Protein AF-A0A3C0NP48-F1 (afdb_monomer_lite)

Foldseek 3Di:
DVVVVVVCVVPDDPQDDDDDDDPPDPCPVVVVCCVPPPDDLDDDDDPVCLLPLVNLLVCLVCVVVVVPPPGPDDDDPVVVVSVVVSPVSSVVSVVVCVVCVVVVVVVVVVVVVVVVVVVVCCVPPVVVVVVVVVVVVVVVVVVVVVCVVCVPPPD

Sequence (155 aa):
SYDAYRVITEQDKVDCYEVVIPETVKGFGAQLISDKFPLSDGESVVNTGRFDFWRLMRIAKDLPSRAAHAGSVRYPYWENAARITENECAALSALEAALLLPAAITLLVELVRLLARGKTALEEDLIPKAKEGVEEAVRVQARKRWEKKHPEDRN

pLDDT: mean 85.77, std 11.21, range [46.44, 97.75]

Secondary structure (DSSP, 8-state):
-HHHHHHHHHH------------SSTTHHHHHHHHHS--SS------TTTT-HHHHHHHHHTHHHHHS---S----HHHHHHHHHHHHHHHHHHHHHHHHHHHHHHHHHHHHHHHHHHHHHIIIIIHHHHHHHHHHHHHHHHHHHHHHH--GGG-

Radius of gyration: 35.8 Å; chains: 1; bounding box: 85×40×97 Å

Structure (mmCIF, N/CA/C/O backbone):
data_AF-A0A3C0NP48-F1
#
_entry.id   AF-A0A3C0NP48-F1
#
loop_
_atom_site.group_PDB
_atom_site.id
_atom_site.type_symbol
_atom_site.label_atom_id
_atom_site.label_alt_id
_atom_site.label_comp_id
_atom_site.label_asym_id
_atom_site.label_entity_id
_atom_site.label_seq_id
_atom_site.pdbx_PDB_ins_code
_atom_site.Cartn_x
_atom_site.Cartn_y
_atom_site.Cartn_z
_atom_site.occupancy
_atom_site.B_iso_or_equiv
_atom_site.auth_seq_id
_atom_site.auth_comp_id
_atom_site.auth_asym_id
_atom_site.auth_atom_id
_atom_site.pdbx_PDB_model_num
ATOM 1 N N . SER A 1 1 ? 15.093 6.535 -40.676 1.00 47.25 1 SER A N 1
ATOM 2 C CA . SER A 1 1 ? 15.165 5.969 -42.039 1.00 47.25 1 SER A CA 1
ATOM 3 C C . SER A 1 1 ? 15.352 4.464 -41.933 1.00 47.25 1 SER A C 1
ATOM 5 O O . SER A 1 1 ? 15.766 3.994 -40.879 1.00 47.25 1 SER A O 1
ATOM 7 N N . TYR A 1 2 ? 15.054 3.716 -42.997 1.00 64.88 2 TYR A N 1
ATOM 8 C CA . TYR A 1 2 ? 15.315 2.271 -43.069 1.00 64.88 2 TYR A CA 1
ATOM 9 C C . TYR A 1 2 ? 16.799 1.936 -42.806 1.00 64.88 2 TYR A C 1
ATOM 11 O O . TYR A 1 2 ? 17.101 0.973 -42.110 1.00 64.88 2 TYR A O 1
ATOM 19 N N . ASP A 1 3 ? 17.714 2.813 -43.232 1.00 75.25 3 ASP A N 1
ATOM 20 C CA . ASP A 1 3 ? 19.153 2.664 -42.978 1.00 75.25 3 ASP A CA 1
ATOM 21 C C . ASP A 1 3 ? 19.533 2.803 -41.497 1.00 75.25 3 ASP A C 1
ATOM 23 O O . ASP A 1 3 ? 20.350 2.034 -41.004 1.00 75.25 3 ASP A O 1
ATOM 27 N N . ALA A 1 4 ? 18.898 3.713 -40.749 1.00 65.75 4 ALA A N 1
ATOM 28 C CA . ALA A 1 4 ? 19.113 3.812 -39.302 1.00 65.75 4 ALA A CA 1
ATOM 29 C C . ALA A 1 4 ? 18.600 2.564 -38.560 1.00 65.75 4 ALA A C 1
ATOM 31 O O . ALA A 1 4 ? 19.204 2.138 -37.583 1.00 65.75 4 ALA A O 1
ATOM 32 N N . TYR A 1 5 ? 17.512 1.956 -39.046 1.00 64.31 5 TYR A N 1
ATOM 33 C CA . TYR A 1 5 ? 16.966 0.726 -38.470 1.00 64.31 5 TYR A CA 1
ATOM 34 C C . TYR A 1 5 ? 17.901 -0.470 -38.698 1.00 64.31 5 TYR A C 1
ATOM 36 O O . TYR A 1 5 ? 18.099 -1.259 -37.780 1.00 64.31 5 TYR A O 1
ATOM 44 N N . ARG A 1 6 ? 18.525 -0.571 -39.883 1.00 66.38 6 ARG A N 1
ATOM 45 C CA . ARG A 1 6 ? 19.516 -1.614 -40.211 1.00 66.38 6 ARG A CA 1
ATOM 46 C C . ARG A 1 6 ? 20.800 -1.520 -39.392 1.00 66.38 6 ARG A C 1
ATOM 48 O O . ARG A 1 6 ? 21.305 -2.547 -38.964 1.00 66.38 6 ARG A O 1
ATOM 55 N N . VAL A 1 7 ? 21.295 -0.310 -39.130 1.00 63.66 7 VAL A N 1
ATOM 56 C CA . VAL A 1 7 ? 22.480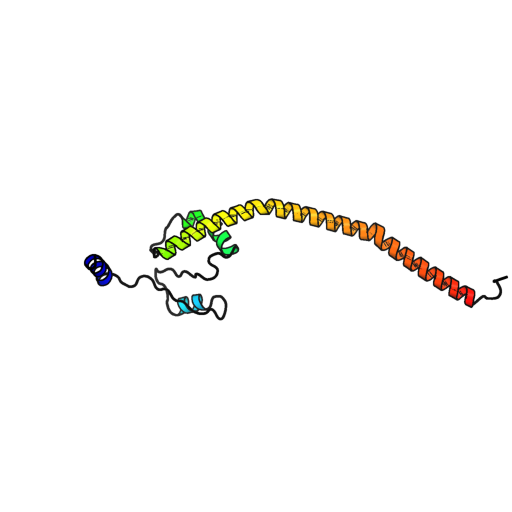 -0.103 -38.273 1.00 63.66 7 VAL A CA 1
ATOM 57 C C . VAL A 1 7 ? 22.219 -0.576 -36.837 1.00 63.66 7 VAL A C 1
ATOM 59 O O . VAL A 1 7 ? 23.101 -1.168 -36.225 1.00 63.66 7 VAL A O 1
ATOM 62 N N . ILE A 1 8 ? 20.996 -0.380 -36.333 1.00 63.69 8 ILE A N 1
ATOM 63 C CA . ILE A 1 8 ? 20.548 -0.891 -35.027 1.00 63.69 8 ILE A CA 1
ATOM 64 C C . ILE A 1 8 ? 20.433 -2.430 -35.064 1.00 63.69 8 ILE A C 1
ATOM 66 O O . ILE A 1 8 ? 20.980 -3.120 -34.212 1.00 63.69 8 ILE A O 1
ATOM 70 N N . THR A 1 9 ? 19.805 -3.001 -36.099 1.00 60.91 9 THR A N 1
ATOM 71 C CA . THR A 1 9 ? 19.572 -4.462 -36.181 1.00 60.91 9 THR A CA 1
ATOM 72 C C . THR A 1 9 ? 20.814 -5.300 -36.493 1.00 60.91 9 THR A C 1
ATOM 74 O O . THR A 1 9 ? 20.851 -6.468 -36.119 1.00 60.91 9 THR A O 1
ATOM 77 N N . GLU A 1 10 ? 21.827 -4.749 -37.165 1.00 59.44 10 GLU A N 1
ATOM 78 C CA . GLU A 1 10 ? 23.081 -5.462 -37.461 1.00 59.44 10 GLU A CA 1
ATOM 79 C C . GLU A 1 10 ? 24.064 -5.471 -36.267 1.00 59.44 10 GLU A C 1
ATOM 81 O O . GLU A 1 10 ? 24.998 -6.276 -36.264 1.00 59.44 10 GLU A O 1
ATOM 86 N N . GLN A 1 11 ? 23.856 -4.625 -35.244 1.00 57.22 11 GLN A N 1
ATOM 87 C CA . GLN A 1 11 ? 24.705 -4.542 -34.041 1.00 57.22 11 GLN A CA 1
ATOM 88 C C . GLN A 1 11 ? 24.039 -5.024 -32.741 1.00 57.22 11 GLN A C 1
ATOM 90 O O . GLN A 1 11 ? 24.761 -5.409 -31.817 1.00 57.22 11 GLN A O 1
ATOM 95 N N . ASP A 1 12 ? 22.708 -5.044 -32.654 1.00 59.31 12 ASP A N 1
ATOM 96 C CA . ASP A 1 12 ? 22.013 -5.359 -31.406 1.00 59.31 12 ASP A CA 1
ATOM 97 C C . ASP A 1 12 ? 21.958 -6.868 -31.135 1.00 59.31 12 ASP A C 1
ATOM 99 O O . ASP A 1 12 ? 21.283 -7.652 -31.810 1.00 59.31 12 ASP A O 1
ATOM 103 N N . LYS A 1 13 ? 22.650 -7.281 -30.072 1.00 68.94 13 LYS A N 1
ATOM 104 C CA . LYS A 1 13 ? 22.312 -8.518 -29.369 1.00 68.94 13 LYS A CA 1
ATOM 105 C C . LYS A 1 13 ? 20.936 -8.337 -28.720 1.00 68.94 13 LYS A C 1
ATOM 107 O O . LYS A 1 13 ? 20.549 -7.238 -28.339 1.00 68.94 13 LYS A O 1
ATOM 112 N N . VAL A 1 14 ? 20.171 -9.423 -28.603 1.00 74.94 14 VAL A N 1
ATOM 113 C CA . VAL A 1 14 ? 18.892 -9.386 -27.879 1.00 74.94 14 VAL A CA 1
ATOM 114 C C . VAL A 1 1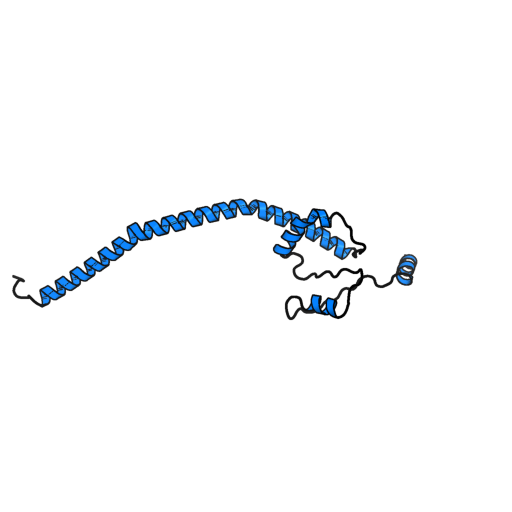4 ? 19.186 -9.218 -26.386 1.00 74.94 14 VAL A C 1
ATOM 116 O O . VAL A 1 14 ? 19.559 -10.181 -25.715 1.00 74.94 14 VAL A O 1
ATOM 119 N N . ASP A 1 15 ? 19.016 -7.992 -25.891 1.00 78.50 15 ASP A N 1
ATOM 120 C CA . ASP A 1 15 ? 19.337 -7.601 -24.510 1.00 78.50 15 ASP A CA 1
ATOM 121 C C . ASP A 1 15 ? 18.138 -7.706 -23.547 1.00 78.50 15 ASP A C 1
ATOM 123 O O . ASP A 1 15 ? 18.305 -7.679 -22.328 1.00 78.50 15 ASP A O 1
ATOM 127 N N . CYS A 1 16 ? 16.916 -7.831 -24.074 1.00 83.25 16 CYS A N 1
ATOM 128 C CA . CYS A 1 16 ? 15.688 -7.920 -23.286 1.00 83.25 16 CYS A CA 1
ATOM 129 C C . CYS A 1 16 ? 14.807 -9.069 -23.783 1.00 83.25 16 CYS A C 1
ATOM 131 O O . CYS A 1 16 ? 14.545 -9.191 -24.979 1.00 83.25 16 CYS A O 1
ATOM 133 N N . TYR A 1 17 ? 14.323 -9.880 -22.842 1.00 87.12 17 TYR A N 1
ATOM 134 C CA . TYR A 1 17 ? 13.380 -10.963 -23.093 1.00 87.12 17 TYR A CA 1
ATOM 135 C C . TYR A 1 17 ? 12.101 -10.703 -22.307 1.00 87.12 17 TYR A C 1
ATOM 137 O O . TYR A 1 17 ? 12.141 -10.455 -21.103 1.00 87.12 17 TYR A O 1
ATOM 145 N N . GLU A 1 18 ? 10.966 -10.801 -22.989 1.00 88.38 18 GLU A N 1
ATOM 146 C CA . GLU A 1 18 ? 9.644 -10.760 -22.376 1.00 88.38 18 GLU A CA 1
ATOM 147 C C . GLU A 1 18 ? 8.997 -12.134 -22.523 1.00 88.38 18 GLU A C 1
ATOM 149 O O . GLU A 1 18 ? 8.984 -12.717 -23.608 1.00 88.38 18 GLU A O 1
ATOM 154 N N . VAL A 1 19 ? 8.473 -12.670 -21.421 1.00 89.06 19 VAL A N 1
ATOM 155 C CA . VAL A 1 19 ? 7.835 -13.984 -21.414 1.00 89.06 19 VAL A CA 1
ATOM 156 C C . VAL A 1 19 ? 6.515 -13.895 -20.665 1.00 89.06 19 VAL A C 1
ATOM 158 O O . VAL A 1 19 ? 6.465 -13.460 -19.516 1.00 89.06 19 VAL A O 1
ATOM 161 N N . VAL A 1 20 ? 5.444 -14.345 -21.317 1.00 90.69 20 VAL A N 1
ATOM 162 C CA . VAL A 1 20 ? 4.109 -14.449 -20.725 1.00 90.69 20 VAL A CA 1
ATOM 163 C C . VAL A 1 20 ? 3.831 -15.918 -20.446 1.00 90.69 20 VAL A C 1
ATOM 165 O O . VAL A 1 20 ? 3.746 -16.727 -21.369 1.00 90.69 20 VAL A O 1
ATOM 168 N N . ILE A 1 21 ? 3.706 -16.270 -19.168 1.00 89.25 21 ILE A N 1
ATOM 169 C CA . ILE A 1 21 ? 3.455 -17.644 -18.722 1.00 89.25 21 ILE A CA 1
ATOM 170 C C . ILE A 1 21 ? 2.245 -17.632 -17.784 1.00 89.25 21 ILE A C 1
ATOM 172 O O . ILE A 1 21 ? 2.193 -16.786 -16.889 1.00 89.25 21 ILE A O 1
ATOM 176 N N . PRO A 1 22 ? 1.272 -18.548 -17.953 1.00 87.31 22 PRO A N 1
ATOM 177 C CA . PRO A 1 22 ? 0.186 -18.694 -16.996 1.00 87.31 22 PRO A CA 1
ATOM 178 C C . PRO A 1 22 ? 0.728 -19.141 -15.637 1.00 87.31 22 PRO A C 1
ATOM 180 O O . PRO A 1 22 ? 1.533 -20.067 -15.531 1.00 87.31 22 PRO A O 1
ATOM 183 N N . GLU A 1 23 ? 0.255 -18.492 -14.581 1.00 86.94 23 GLU A N 1
ATOM 184 C CA . GLU A 1 23 ? 0.707 -18.754 -13.222 1.00 86.94 23 GLU A CA 1
ATOM 185 C C . GLU A 1 23 ? -0.256 -19.732 -12.532 1.00 86.94 23 GLU A C 1
ATOM 187 O O . GLU A 1 23 ? -1.344 -19.356 -12.103 1.00 86.94 23 GLU A O 1
ATOM 192 N N . THR A 1 24 ? 0.119 -21.015 -12.472 1.00 82.62 24 THR A N 1
ATOM 193 C CA . THR A 1 24 ? -0.695 -22.081 -11.847 1.00 82.62 24 THR A CA 1
ATOM 194 C C . THR A 1 24 ? -0.653 -22.028 -10.321 1.00 82.62 24 THR A C 1
ATOM 196 O O . THR A 1 24 ? -1.636 -22.343 -9.654 1.00 82.62 24 THR A O 1
ATOM 199 N N . VAL A 1 25 ? 0.486 -21.600 -9.773 1.00 87.44 25 VAL A N 1
ATOM 200 C CA . VAL A 1 25 ? 0.717 -21.284 -8.361 1.00 87.44 25 VAL A CA 1
ATOM 201 C C . VAL A 1 25 ? 1.556 -20.011 -8.275 1.00 87.44 25 VAL A C 1
ATOM 203 O O . VAL A 1 25 ? 2.385 -19.750 -9.147 1.00 87.44 25 VAL A O 1
ATOM 206 N N . LYS A 1 26 ? 1.348 -19.209 -7.226 1.00 86.88 26 LYS A N 1
ATOM 207 C CA . LYS A 1 26 ? 2.029 -17.917 -7.054 1.00 86.88 26 LYS A CA 1
ATOM 208 C C . LYS A 1 26 ? 3.553 -18.091 -7.061 1.00 86.88 26 LYS A C 1
ATOM 210 O O . LYS A 1 26 ? 4.086 -18.848 -6.257 1.00 86.88 26 LYS A O 1
ATOM 215 N N . GLY A 1 27 ? 4.240 -17.350 -7.925 1.00 87.62 27 GLY A N 1
ATOM 216 C CA . GLY A 1 27 ? 5.691 -17.371 -8.096 1.00 87.62 27 GLY A CA 1
ATOM 217 C C . GLY A 1 27 ? 6.204 -18.386 -9.121 1.00 87.62 27 GLY A C 1
ATOM 218 O O . GLY A 1 27 ? 7.403 -18.379 -9.395 1.00 87.62 27 GLY A O 1
ATOM 219 N N . PHE A 1 28 ? 5.344 -19.226 -9.713 1.00 90.94 28 PHE A N 1
ATOM 220 C CA . PHE A 1 28 ? 5.775 -20.297 -10.620 1.00 90.94 28 PHE A CA 1
ATOM 221 C C . PHE A 1 28 ? 6.572 -19.775 -11.820 1.00 90.94 28 PHE A C 1
ATOM 223 O O . PHE A 1 28 ? 7.655 -20.280 -12.104 1.00 90.94 28 PHE A O 1
ATOM 230 N N . GLY A 1 29 ? 6.058 -18.754 -12.514 1.00 88.69 29 GLY A N 1
ATOM 231 C CA . GLY A 1 29 ? 6.709 -18.216 -13.711 1.00 88.69 29 GLY A CA 1
ATOM 232 C C . GLY A 1 29 ? 8.078 -17.611 -13.396 1.00 88.69 29 GLY A C 1
ATOM 233 O O . GLY A 1 29 ? 9.058 -17.912 -14.071 1.00 88.69 29 GLY A O 1
ATOM 234 N N . ALA A 1 30 ? 8.163 -16.822 -12.322 1.00 88.31 30 ALA A N 1
ATOM 235 C CA . ALA A 1 30 ? 9.415 -16.218 -11.872 1.00 88.31 30 ALA A CA 1
ATOM 236 C C . ALA A 1 30 ? 10.464 -17.278 -11.501 1.00 88.31 30 ALA A C 1
ATOM 238 O O . ALA A 1 3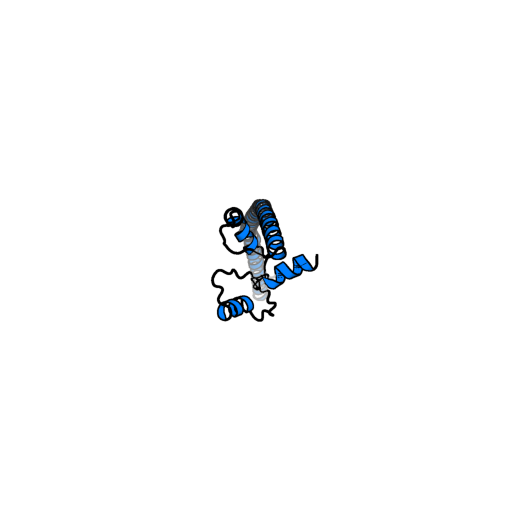0 ? 11.618 -17.172 -11.910 1.00 88.31 30 ALA A O 1
ATOM 239 N N . GLN A 1 31 ? 10.050 -18.322 -10.776 1.00 89.44 31 GLN A N 1
ATOM 240 C CA . GLN A 1 31 ? 10.929 -19.422 -10.390 1.00 89.44 31 GLN A CA 1
ATOM 241 C C . GLN A 1 31 ? 11.397 -20.231 -11.606 1.00 89.44 31 GLN A C 1
ATOM 243 O O . GLN A 1 31 ? 12.586 -20.491 -11.743 1.00 89.44 31 GLN A O 1
ATOM 248 N N . LEU A 1 32 ? 10.494 -20.559 -12.534 1.00 90.31 32 LEU A N 1
ATOM 249 C CA . LEU A 1 32 ? 10.836 -21.279 -13.760 1.00 90.31 32 LEU A CA 1
ATOM 250 C C . LEU A 1 32 ? 11.882 -20.528 -14.596 1.00 90.31 32 LEU A C 1
ATOM 252 O O . LEU A 1 32 ? 12.821 -21.147 -15.097 1.00 90.31 32 LEU A O 1
ATOM 256 N N . ILE A 1 33 ? 11.732 -19.207 -14.740 1.00 89.06 33 ILE A N 1
ATOM 257 C CA . ILE A 1 33 ? 12.711 -18.372 -15.445 1.00 89.06 33 ILE A CA 1
ATOM 258 C C . ILE A 1 33 ? 14.027 -18.324 -14.670 1.00 89.06 33 ILE A C 1
ATOM 260 O O . ILE A 1 33 ? 15.066 -18.569 -15.267 1.00 89.06 33 ILE A O 1
ATOM 264 N N . SER A 1 34 ? 13.997 -18.110 -13.354 1.00 87.81 34 SER A N 1
ATOM 265 C CA . SER A 1 34 ? 15.204 -18.122 -12.516 1.00 87.81 34 SER A CA 1
ATOM 266 C C . SER A 1 34 ? 15.988 -19.440 -12.621 1.00 87.81 34 SER A C 1
ATOM 268 O O . SER A 1 34 ? 17.216 -19.427 -12.660 1.00 87.81 34 SER A O 1
ATOM 270 N N . ASP A 1 35 ? 15.288 -20.574 -12.690 1.00 89.62 35 ASP A N 1
ATOM 271 C CA . ASP A 1 35 ? 15.896 -21.907 -12.728 1.00 89.62 35 ASP A CA 1
ATOM 272 C C . ASP A 1 35 ? 16.447 -22.281 -14.114 1.00 89.62 35 ASP A C 1
ATOM 274 O O . ASP A 1 35 ? 17.421 -23.028 -14.221 1.00 89.62 35 ASP A O 1
ATOM 278 N N . LYS A 1 36 ? 15.796 -21.829 -15.196 1.00 89.12 36 LYS A N 1
ATOM 279 C CA . LYS A 1 36 ? 16.144 -22.208 -16.582 1.00 89.12 36 LYS A CA 1
ATOM 280 C C . LYS A 1 36 ? 16.958 -21.153 -17.321 1.00 89.12 36 LYS A C 1
ATOM 282 O O . LYS A 1 36 ? 17.662 -21.495 -18.268 1.00 89.12 36 LYS A O 1
ATOM 287 N N . PHE A 1 37 ? 16.873 -19.905 -16.882 1.00 85.56 37 PHE A N 1
ATOM 288 C CA . PHE A 1 37 ? 17.556 -18.746 -17.437 1.00 85.56 37 PHE A CA 1
ATOM 289 C C . PHE A 1 37 ? 18.284 -18.006 -16.309 1.00 85.56 37 PHE A C 1
ATOM 291 O O . PHE A 1 37 ? 17.788 -16.993 -15.814 1.00 85.56 37 PHE A O 1
ATOM 298 N N . PRO A 1 38 ? 19.462 -18.498 -15.881 1.00 80.81 38 PRO A N 1
ATOM 299 C CA . PRO A 1 38 ? 20.266 -17.795 -14.895 1.00 80.81 38 PRO A CA 1
ATOM 300 C C . PRO A 1 38 ? 20.701 -16.446 -15.472 1.00 80.81 38 PRO A C 1
ATOM 302 O O . PRO A 1 38 ? 21.443 -16.371 -16.453 1.00 80.81 38 PRO A O 1
ATOM 305 N N . LEU A 1 39 ? 20.206 -15.376 -14.860 1.00 75.81 39 LEU A N 1
ATOM 306 C CA . LEU A 1 39 ? 20.561 -14.009 -15.209 1.00 75.81 39 LEU A CA 1
ATOM 307 C C . LEU A 1 39 ? 21.944 -13.739 -14.612 1.00 75.81 39 LEU A C 1
ATOM 309 O O . LEU A 1 39 ? 22.111 -13.847 -13.401 1.00 75.81 39 LEU A O 1
ATOM 313 N N . SER A 1 40 ? 22.940 -13.464 -15.456 1.00 79.25 40 SER A N 1
ATOM 314 C CA . SER A 1 40 ? 24.281 -13.082 -15.004 1.00 79.25 40 SER A CA 1
ATOM 315 C C . SER A 1 40 ? 24.250 -11.674 -14.401 1.00 79.25 40 SER A C 1
ATOM 317 O O . SER A 1 40 ? 23.999 -11.513 -13.214 1.00 79.25 40 SER A O 1
ATOM 319 N N . ASP A 1 41 ? 24.416 -10.654 -15.241 1.00 78.31 41 ASP A N 1
ATOM 320 C CA . ASP A 1 41 ? 24.337 -9.236 -14.867 1.00 78.31 41 ASP A CA 1
ATOM 321 C C . ASP A 1 41 ? 22.949 -8.638 -15.167 1.00 78.31 41 ASP A C 1
ATOM 323 O O . ASP A 1 41 ? 22.748 -7.430 -15.074 1.00 78.31 41 ASP A O 1
ATOM 327 N N . GLY A 1 42 ? 21.996 -9.476 -15.589 1.00 80.81 42 GLY A N 1
ATOM 328 C CA . GLY A 1 42 ? 20.639 -9.073 -15.953 1.00 80.81 42 GLY A CA 1
ATOM 329 C C . GLY A 1 42 ? 19.688 -9.016 -14.758 1.00 80.81 42 GLY A C 1
ATOM 330 O O . GLY A 1 42 ? 19.887 -9.680 -13.743 1.00 80.81 42 GLY A O 1
ATOM 331 N N . GLU A 1 43 ? 18.600 -8.263 -14.903 1.00 86.62 43 GLU A N 1
ATOM 332 C CA . GLU A 1 43 ? 17.533 -8.181 -13.904 1.00 86.62 43 GLU A CA 1
ATOM 333 C C . GLU A 1 43 ? 16.253 -8.838 -14.429 1.00 86.62 43 GLU A C 1
ATOM 335 O O . GLU A 1 43 ? 15.849 -8.601 -15.568 1.00 86.62 43 GLU A O 1
ATOM 340 N N . SER A 1 44 ? 15.592 -9.643 -13.590 1.00 88.00 44 SER A N 1
ATOM 341 C CA . SER A 1 44 ? 14.232 -10.115 -13.867 1.00 88.00 44 SER A CA 1
ATOM 342 C C . SER A 1 44 ? 13.220 -9.160 -13.263 1.00 88.00 44 SER A C 1
ATOM 344 O O . SER A 1 44 ? 13.288 -8.818 -12.082 1.00 88.00 44 SER A O 1
ATOM 346 N N . VAL A 1 45 ? 12.225 -8.783 -14.062 1.00 89.31 45 VAL A N 1
ATOM 347 C CA . VAL A 1 45 ? 11.099 -7.974 -13.601 1.00 89.31 45 VAL A CA 1
ATOM 348 C C . VAL A 1 45 ? 9.809 -8.762 -13.776 1.00 89.31 45 VAL A C 1
ATOM 350 O O . VAL A 1 45 ? 9.487 -9.227 -14.866 1.00 89.31 45 VAL A O 1
ATOM 353 N N . VAL A 1 46 ? 9.058 -8.910 -12.683 1.00 90.81 46 VAL A N 1
ATOM 354 C CA . VAL A 1 46 ? 7.758 -9.589 -12.675 1.00 90.81 46 VAL A CA 1
ATOM 355 C C . VAL A 1 46 ? 6.638 -8.553 -12.605 1.00 90.81 46 VAL A C 1
ATOM 357 O O . VAL A 1 46 ? 6.579 -7.729 -11.680 1.00 90.81 46 VAL A O 1
ATOM 360 N N . ASN A 1 47 ? 5.730 -8.630 -13.580 1.00 90.50 47 ASN A N 1
ATOM 361 C CA . ASN A 1 47 ? 4.590 -7.719 -13.721 1.00 90.50 47 ASN A CA 1
ATOM 362 C C . ASN A 1 47 ? 3.400 -8.093 -12.836 1.00 90.50 47 ASN A C 1
ATOM 364 O O . ASN A 1 47 ? 2.603 -7.221 -12.485 1.00 90.50 47 ASN A O 1
ATOM 368 N N . THR A 1 48 ? 3.275 -9.360 -12.440 1.00 90.56 48 THR A N 1
ATOM 369 C CA . THR A 1 48 ? 2.222 -9.789 -11.516 1.00 90.56 48 THR A CA 1
ATOM 370 C C . THR A 1 48 ? 2.335 -9.026 -10.194 1.00 90.56 48 THR A C 1
ATOM 372 O O . THR A 1 48 ? 3.413 -8.935 -9.602 1.00 90.56 48 THR A O 1
ATOM 375 N N . GLY A 1 49 ? 1.219 -8.451 -9.737 1.00 90.19 49 GLY A N 1
ATOM 376 C CA . GLY A 1 49 ? 1.158 -7.688 -8.486 1.00 90.19 49 GLY A CA 1
ATOM 377 C C . GLY A 1 49 ? 1.999 -6.407 -8.491 1.00 90.19 49 GLY A C 1
ATOM 378 O O . GLY A 1 49 ? 2.412 -5.945 -7.428 1.00 90.19 49 GLY A O 1
ATOM 379 N N . ARG A 1 50 ? 2.297 -5.831 -9.671 1.00 92.44 50 ARG A N 1
ATOM 380 C CA . ARG A 1 50 ? 3.125 -4.614 -9.815 1.00 92.44 50 ARG A CA 1
ATOM 381 C C . ARG A 1 50 ? 2.659 -3.457 -8.926 1.00 92.44 50 ARG A C 1
ATOM 383 O O . ARG A 1 50 ? 3.486 -2.773 -8.333 1.00 92.44 50 ARG A O 1
ATOM 390 N N . PHE A 1 51 ? 1.346 -3.307 -8.778 1.00 95.00 51 PHE A N 1
ATOM 391 C CA . PHE A 1 51 ? 0.713 -2.232 -8.013 1.00 95.00 51 PHE A CA 1
ATOM 392 C C . PHE A 1 51 ? 0.068 -2.711 -6.704 1.00 95.00 51 PHE A C 1
ATOM 394 O O . PHE A 1 51 ? -0.792 -2.028 -6.154 1.00 95.00 51 PHE A O 1
ATOM 401 N N . ASP A 1 52 ? 0.470 -3.873 -6.180 1.00 95.56 52 ASP A N 1
ATOM 402 C CA . ASP A 1 52 ? -0.024 -4.345 -4.885 1.00 95.56 52 ASP A CA 1
ATOM 403 C C . ASP A 1 52 ? 0.345 -3.350 -3.776 1.00 95.56 52 ASP A C 1
ATOM 405 O O . ASP A 1 52 ? 1.493 -2.910 -3.683 1.00 95.56 52 ASP A O 1
ATOM 409 N N . PHE A 1 53 ? -0.595 -3.060 -2.872 1.00 94.38 53 PHE A N 1
ATOM 410 C CA . PHE A 1 53 ? -0.416 -2.072 -1.800 1.00 94.38 53 PHE A CA 1
ATOM 411 C C . PHE A 1 53 ? 0.897 -2.255 -1.018 1.00 94.38 53 PHE A C 1
ATOM 413 O O . PHE A 1 53 ? 1.680 -1.320 -0.865 1.00 94.38 53 PHE A O 1
ATOM 420 N N . TRP A 1 54 ? 1.201 -3.480 -0.578 1.00 94.06 54 TRP A N 1
ATOM 421 C CA . TRP A 1 54 ? 2.424 -3.765 0.182 1.00 94.06 54 TRP A CA 1
ATOM 422 C C . TRP A 1 54 ? 3.707 -3.600 -0.640 1.00 94.06 54 TRP A C 1
ATOM 424 O O . TRP A 1 54 ? 4.748 -3.235 -0.089 1.00 94.06 54 TRP A O 1
ATOM 434 N N . ARG A 1 55 ? 3.649 -3.855 -1.953 1.00 94.12 55 ARG A N 1
ATOM 435 C CA . ARG A 1 55 ? 4.769 -3.605 -2.869 1.00 94.12 55 ARG A CA 1
ATOM 436 C C . ARG A 1 55 ? 4.971 -2.104 -3.042 1.00 94.12 55 ARG A C 1
ATOM 438 O O . ARG A 1 55 ? 6.102 -1.649 -2.915 1.00 94.12 55 ARG A O 1
ATOM 445 N N . LEU A 1 56 ? 3.896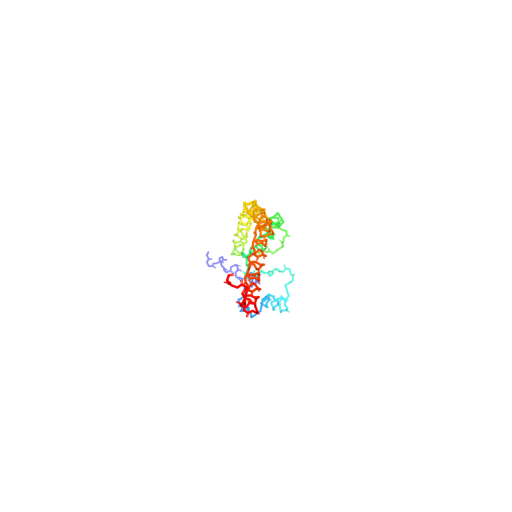 -1.342 -3.237 1.00 95.94 56 LEU A N 1
ATOM 446 C CA . LEU A 1 56 ? 3.942 0.118 -3.326 1.00 95.94 56 LEU A CA 1
ATOM 447 C C . LEU A 1 56 ? 4.483 0.753 -2.042 1.00 95.94 56 LEU A C 1
ATOM 449 O O . LEU A 1 56 ? 5.321 1.641 -2.123 1.00 95.94 56 LEU A O 1
ATOM 453 N N . MET A 1 57 ? 4.102 0.256 -0.861 1.00 96.00 57 MET A N 1
ATOM 454 C CA . MET A 1 57 ? 4.662 0.733 0.412 1.00 96.00 57 MET A CA 1
ATOM 455 C C . MET A 1 57 ? 6.162 0.448 0.538 1.00 96.00 57 MET A C 1
ATOM 457 O O . MET A 1 57 ? 6.915 1.283 1.041 1.00 96.00 57 MET A O 1
ATOM 461 N N . ARG A 1 58 ? 6.624 -0.713 0.053 1.00 94.38 58 ARG A N 1
ATOM 462 C CA . ARG A 1 58 ? 8.059 -1.028 -0.008 1.00 94.38 58 ARG A CA 1
ATOM 463 C C . ARG A 1 58 ? 8.787 -0.086 -0.966 1.00 94.38 58 ARG A C 1
ATOM 465 O O . ARG A 1 58 ? 9.794 0.494 -0.584 1.00 94.38 58 ARG A O 1
ATOM 472 N N . ILE A 1 59 ? 8.236 0.122 -2.163 1.00 93.62 59 ILE A N 1
ATOM 473 C CA . ILE A 1 59 ? 8.781 1.064 -3.148 1.00 93.62 59 ILE A CA 1
ATOM 474 C C . ILE A 1 59 ? 8.839 2.473 -2.559 1.00 93.62 59 ILE A C 1
ATOM 476 O O . ILE A 1 59 ? 9.873 3.112 -2.684 1.00 93.62 59 ILE A O 1
ATOM 480 N N . ALA A 1 60 ? 7.788 2.933 -1.873 1.00 94.31 60 ALA A N 1
ATOM 481 C CA . ALA A 1 60 ? 7.733 4.253 -1.244 1.00 94.31 60 ALA A CA 1
ATOM 482 C C . ALA A 1 60 ? 8.879 4.461 -0.242 1.00 94.31 60 ALA A C 1
ATOM 484 O O . ALA A 1 60 ? 9.507 5.519 -0.225 1.00 94.31 60 ALA A O 1
ATOM 485 N N . LYS A 1 61 ? 9.186 3.433 0.558 1.00 92.94 61 LYS A N 1
ATOM 486 C CA . LYS A 1 61 ? 10.315 3.440 1.497 1.00 92.94 61 LYS A CA 1
ATOM 487 C C . LYS A 1 61 ? 11.671 3.489 0.782 1.00 92.94 61 LYS A C 1
ATOM 489 O O . LYS A 1 61 ? 12.574 4.181 1.245 1.00 92.94 61 LYS A O 1
ATOM 494 N N . ASP A 1 62 ? 11.791 2.790 -0.343 1.00 90.00 62 ASP A N 1
ATOM 495 C CA . ASP A 1 62 ? 13.029 2.659 -1.118 1.00 90.00 62 ASP A CA 1
ATOM 496 C C . ASP A 1 62 ? 13.136 3.688 -2.268 1.00 90.00 62 ASP A C 1
ATOM 498 O O . ASP A 1 62 ? 14.040 3.610 -3.097 1.00 90.00 62 ASP A O 1
ATOM 502 N N . LEU A 1 63 ? 12.252 4.693 -2.336 1.00 85.38 63 LEU A N 1
ATOM 503 C CA . LEU A 1 63 ? 12.280 5.727 -3.382 1.00 85.38 63 LEU A CA 1
ATOM 504 C C . LEU A 1 63 ? 13.652 6.414 -3.533 1.00 85.38 63 LEU A C 1
ATOM 506 O O . LEU A 1 63 ? 14.094 6.570 -4.676 1.00 85.38 63 LEU A O 1
ATOM 510 N N . PRO A 1 64 ? 14.366 6.794 -2.448 1.00 81.38 64 PRO A N 1
ATOM 511 C CA . PRO A 1 64 ? 15.665 7.453 -2.575 1.00 81.38 64 PRO A CA 1
ATOM 512 C C . PRO A 1 64 ? 16.721 6.573 -3.252 1.00 81.38 64 PRO A C 1
ATOM 514 O O . PRO A 1 64 ? 17.461 7.047 -4.113 1.00 81.38 64 PRO A O 1
ATOM 517 N N . SER A 1 65 ? 16.777 5.284 -2.901 1.00 81.88 65 SER A N 1
ATOM 518 C CA . SER A 1 65 ? 17.724 4.340 -3.503 1.00 81.88 65 SER A CA 1
ATOM 519 C C . SER A 1 65 ? 17.338 3.992 -4.939 1.00 81.88 65 SER A C 1
ATOM 521 O O . SER A 1 65 ? 18.211 3.770 -5.768 1.00 81.88 65 SER A O 1
ATOM 523 N N . ARG A 1 66 ? 16.042 4.006 -5.267 1.00 79.38 66 ARG A N 1
ATOM 524 C CA . ARG A 1 66 ? 15.545 3.766 -6.628 1.00 79.38 66 ARG A CA 1
ATOM 525 C C . ARG A 1 66 ? 15.831 4.927 -7.588 1.00 79.38 66 ARG A C 1
ATOM 527 O O . ARG A 1 66 ? 16.050 4.690 -8.778 1.00 79.38 66 ARG A O 1
ATOM 534 N N . ALA A 1 67 ? 15.817 6.160 -7.077 1.00 72.31 67 ALA A N 1
ATOM 535 C CA . ALA A 1 67 ? 16.135 7.372 -7.833 1.00 72.31 67 ALA A CA 1
ATOM 536 C C . ALA A 1 67 ? 17.632 7.468 -8.168 1.00 72.31 67 ALA A C 1
ATOM 538 O O . ALA A 1 67 ? 18.000 7.878 -9.269 1.00 72.31 67 ALA A O 1
ATOM 539 N N . ALA A 1 68 ? 18.497 7.037 -7.249 1.00 70.62 68 ALA A N 1
ATOM 540 C CA . ALA A 1 68 ? 19.913 6.842 -7.518 1.00 70.62 68 ALA A CA 1
ATOM 541 C C . ALA A 1 68 ? 20.106 5.545 -8.325 1.00 70.62 68 ALA A C 1
ATOM 543 O O . ALA A 1 68 ? 20.390 4.489 -7.768 1.00 70.62 68 ALA A O 1
ATOM 544 N N . HIS A 1 69 ? 19.914 5.595 -9.646 1.00 64.75 69 HIS A N 1
ATOM 545 C CA . HIS A 1 69 ? 20.166 4.443 -10.517 1.00 64.75 69 HIS A CA 1
ATOM 546 C C . HIS A 1 69 ? 21.651 4.041 -10.461 1.00 64.75 69 HIS A C 1
ATOM 548 O O . HIS A 1 69 ? 22.492 4.625 -11.138 1.00 64.75 69 HIS A O 1
ATOM 554 N N . ALA A 1 70 ? 21.966 3.051 -9.623 1.00 56.69 70 ALA A N 1
ATOM 555 C CA . ALA A 1 70 ? 23.311 2.501 -9.441 1.00 56.69 70 ALA A CA 1
ATOM 556 C C . ALA A 1 70 ? 23.549 1.202 -10.240 1.00 56.69 70 ALA A C 1
ATOM 558 O O . ALA A 1 70 ? 24.630 0.623 -10.162 1.00 56.69 70 ALA A O 1
ATOM 559 N N . GLY A 1 71 ? 22.541 0.720 -10.978 1.00 64.50 71 GLY A N 1
ATOM 560 C CA . GLY A 1 71 ? 22.615 -0.515 -11.762 1.00 64.50 71 GLY A CA 1
ATOM 561 C C . GLY A 1 71 ? 23.218 -0.317 -13.156 1.00 64.50 71 GLY A C 1
ATOM 562 O O . GLY A 1 71 ? 23.073 0.744 -13.761 1.00 64.50 71 GLY A O 1
ATOM 563 N N . SER A 1 72 ? 23.861 -1.363 -13.681 1.00 67.06 72 SER A N 1
ATOM 564 C CA . SER A 1 72 ? 24.382 -1.435 -15.058 1.00 67.06 72 SER A CA 1
ATOM 565 C C . SER A 1 72 ? 23.308 -1.772 -16.103 1.00 67.06 72 SER A C 1
ATOM 567 O O . SER A 1 72 ? 23.544 -1.605 -17.300 1.00 67.06 72 SER A O 1
ATOM 569 N N . VAL A 1 73 ? 22.131 -2.238 -15.667 1.00 78.62 73 VAL A N 1
ATOM 570 C CA . VAL A 1 73 ? 21.041 -2.694 -16.539 1.00 78.62 73 VAL A CA 1
ATOM 571 C C . VAL A 1 73 ? 20.252 -1.506 -17.088 1.00 78.62 73 VAL A C 1
ATOM 573 O O . VAL A 1 73 ? 19.724 -0.684 -16.340 1.00 78.62 73 VAL A O 1
ATOM 576 N N . ARG A 1 74 ? 20.135 -1.434 -18.418 1.00 82.62 74 ARG A N 1
ATOM 577 C CA . ARG A 1 74 ? 19.297 -0.450 -19.111 1.00 82.62 74 ARG A CA 1
ATOM 578 C C . ARG A 1 74 ? 17.939 -1.065 -19.425 1.00 82.62 74 ARG A C 1
ATOM 580 O O . ARG A 1 74 ? 17.846 -1.955 -20.263 1.00 82.62 74 ARG A O 1
ATOM 587 N N . TYR A 1 75 ? 16.881 -0.551 -18.808 1.00 86.50 75 TYR A N 1
ATOM 588 C CA . TYR A 1 75 ? 15.534 -1.009 -19.136 1.00 86.50 75 TYR A CA 1
ATOM 589 C C . TYR A 1 75 ? 15.044 -0.468 -20.490 1.00 86.50 75 TYR A C 1
ATOM 591 O O . TYR A 1 75 ? 15.381 0.666 -20.862 1.00 86.50 75 TYR A O 1
ATOM 599 N N . PRO A 1 76 ? 14.180 -1.222 -21.195 1.00 87.25 76 PRO A N 1
ATOM 600 C CA . PRO A 1 76 ? 13.414 -0.704 -22.319 1.00 87.25 76 PRO A CA 1
ATOM 601 C C . PRO A 1 76 ? 12.563 0.506 -21.926 1.00 87.25 76 PRO A C 1
ATOM 603 O O . PRO A 1 76 ? 12.208 0.702 -20.761 1.00 87.25 76 PRO A O 1
ATOM 606 N N . TYR A 1 77 ? 12.174 1.302 -22.922 1.00 87.88 77 TYR A N 1
ATOM 607 C CA . TYR A 1 77 ? 11.340 2.488 -22.709 1.00 87.88 77 TYR A CA 1
ATOM 608 C C . TYR A 1 77 ? 10.059 2.184 -21.914 1.00 87.88 77 TYR A C 1
ATOM 610 O O . TYR A 1 77 ? 9.743 2.895 -20.962 1.00 87.88 77 TYR A O 1
ATOM 618 N N . TRP A 1 78 ? 9.348 1.114 -22.275 1.00 89.88 78 TRP A N 1
ATOM 619 C CA . TRP A 1 78 ? 8.074 0.753 -21.650 1.00 89.88 78 TRP A CA 1
ATOM 620 C C . TRP A 1 78 ? 8.233 0.321 -20.186 1.00 89.88 78 TRP A C 1
ATOM 622 O O . TRP A 1 78 ? 7.386 0.653 -19.360 1.00 89.88 78 TRP A O 1
ATOM 632 N N . GLU A 1 79 ? 9.335 -0.344 -19.832 1.00 90.88 79 GLU A N 1
ATOM 633 C CA . GLU A 1 79 ? 9.611 -0.736 -18.447 1.00 90.88 79 GLU A CA 1
ATOM 634 C C . GLU A 1 79 ? 9.970 0.492 -17.606 1.00 90.88 79 GLU A C 1
ATOM 636 O O . GLU A 1 79 ? 9.455 0.659 -16.503 1.00 90.88 79 GLU A O 1
ATOM 641 N N . ASN A 1 80 ? 10.777 1.409 -18.150 1.00 89.69 80 ASN A N 1
ATOM 642 C CA . ASN A 1 80 ? 11.060 2.684 -17.491 1.00 89.69 80 ASN A CA 1
ATOM 643 C C . ASN A 1 80 ? 9.784 3.499 -17.253 1.00 89.69 80 ASN A C 1
ATOM 645 O O . ASN A 1 80 ? 9.593 4.021 -16.155 1.00 89.69 80 ASN A O 1
ATOM 649 N N . ALA A 1 81 ? 8.893 3.571 -18.246 1.00 92.00 81 ALA A N 1
ATOM 650 C CA . ALA A 1 81 ? 7.604 4.237 -18.099 1.00 92.00 81 ALA A CA 1
ATOM 651 C C . ALA A 1 81 ? 6.774 3.598 -16.973 1.00 92.00 81 ALA A C 1
ATOM 653 O O . ALA A 1 81 ? 6.295 4.298 -16.083 1.00 92.00 81 ALA A O 1
ATOM 654 N N . ALA A 1 82 ? 6.688 2.266 -16.941 1.00 93.38 82 ALA A N 1
ATOM 655 C CA . ALA A 1 82 ? 5.962 1.557 -15.895 1.00 93.38 82 ALA A CA 1
ATOM 656 C C . ALA A 1 82 ? 6.586 1.746 -14.495 1.00 93.38 82 ALA A C 1
ATOM 658 O O . ALA A 1 82 ? 5.852 1.845 -13.512 1.00 93.38 82 ALA A O 1
ATOM 659 N N . ARG A 1 83 ? 7.917 1.847 -14.378 1.00 90.62 83 ARG A N 1
ATOM 660 C CA . ARG A 1 83 ? 8.609 2.146 -13.107 1.00 90.62 83 ARG A CA 1
ATOM 661 C C . ARG A 1 83 ? 8.368 3.571 -12.615 1.00 90.62 83 ARG A C 1
ATOM 663 O O . ARG A 1 83 ? 8.278 3.779 -11.406 1.00 90.62 83 ARG A O 1
ATOM 670 N N . ILE A 1 84 ? 8.255 4.546 -13.519 1.00 91.62 84 ILE A N 1
ATOM 671 C CA . ILE A 1 84 ? 7.871 5.919 -13.159 1.00 91.62 84 ILE A CA 1
ATOM 672 C C . ILE A 1 84 ? 6.461 5.908 -12.567 1.00 91.62 84 ILE A C 1
ATOM 674 O O . ILE A 1 84 ? 6.270 6.404 -11.459 1.00 91.62 84 ILE A O 1
ATOM 678 N N . THR A 1 85 ? 5.514 5.246 -13.234 1.00 94.62 85 THR A N 1
ATOM 679 C CA . THR A 1 85 ? 4.149 5.097 -12.716 1.00 94.62 85 THR A CA 1
ATOM 680 C C . THR A 1 85 ? 4.118 4.364 -11.370 1.00 94.62 85 THR A C 1
ATOM 682 O O . THR A 1 85 ? 3.399 4.782 -10.470 1.00 94.62 85 THR A O 1
ATOM 685 N N . GLU A 1 86 ? 4.928 3.315 -11.163 1.00 94.00 86 GLU A N 1
ATOM 686 C CA . GLU A 1 86 ? 5.060 2.672 -9.842 1.00 94.00 86 GLU A CA 1
ATOM 687 C C . GLU A 1 86 ? 5.512 3.660 -8.758 1.00 94.00 86 GLU A C 1
ATOM 689 O O . GLU A 1 86 ? 4.994 3.613 -7.645 1.00 94.00 86 GLU A O 1
ATOM 694 N N . ASN A 1 87 ? 6.471 4.541 -9.059 1.00 93.56 87 ASN A N 1
ATOM 695 C CA . ASN A 1 87 ? 6.965 5.527 -8.099 1.00 93.56 87 ASN A CA 1
ATOM 696 C C . ASN A 1 87 ? 5.888 6.567 -7.755 1.00 93.56 87 ASN A C 1
ATOM 698 O O . ASN A 1 87 ? 5.726 6.911 -6.585 1.00 93.56 87 ASN A O 1
ATOM 702 N N . GLU A 1 88 ? 5.127 7.029 -8.750 1.00 94.44 88 GLU A N 1
ATOM 703 C CA . GLU A 1 88 ? 3.990 7.935 -8.550 1.00 94.44 88 GLU A CA 1
ATOM 704 C C . GLU A 1 88 ? 2.901 7.271 -7.699 1.00 94.44 88 GLU A C 1
ATOM 706 O O . GLU A 1 88 ? 2.482 7.825 -6.681 1.00 94.44 88 GLU A O 1
ATOM 711 N N . CYS A 1 89 ? 2.495 6.045 -8.048 1.00 96.38 89 CYS A N 1
ATOM 712 C CA . CYS A 1 89 ? 1.529 5.270 -7.274 1.00 96.38 89 CYS A CA 1
ATOM 713 C C . CYS A 1 89 ? 2.021 4.997 -5.849 1.00 96.38 89 CYS A C 1
ATOM 715 O O . CYS A 1 89 ? 1.230 5.073 -4.911 1.00 96.38 89 CYS A O 1
ATOM 717 N N . ALA A 1 90 ? 3.308 4.703 -5.661 1.00 95.94 90 ALA A N 1
ATOM 718 C CA . ALA A 1 90 ? 3.901 4.483 -4.346 1.00 95.94 90 ALA A CA 1
ATOM 719 C C . ALA A 1 90 ? 3.845 5.747 -3.480 1.00 95.94 90 ALA A C 1
ATOM 721 O O . ALA A 1 90 ? 3.439 5.672 -2.319 1.00 95.94 90 ALA A O 1
ATOM 722 N N . ALA A 1 91 ? 4.185 6.907 -4.048 1.00 94.88 91 ALA A N 1
ATOM 723 C CA . ALA A 1 91 ? 4.101 8.189 -3.356 1.00 94.88 91 ALA A CA 1
ATOM 724 C C . ALA A 1 91 ? 2.653 8.540 -2.976 1.00 94.88 91 ALA A C 1
ATOM 726 O O . ALA A 1 91 ? 2.388 8.904 -1.829 1.00 94.88 91 ALA A O 1
ATOM 727 N N . LEU A 1 92 ? 1.708 8.370 -3.907 1.00 96.06 92 LEU A N 1
ATOM 728 C CA . LEU A 1 92 ? 0.284 8.607 -3.659 1.00 96.06 92 LEU A CA 1
ATOM 729 C C . LEU A 1 92 ? -0.281 7.657 -2.600 1.00 96.06 92 LEU A C 1
ATOM 731 O O . LEU A 1 92 ? -0.961 8.106 -1.684 1.00 96.06 92 LEU A O 1
ATOM 735 N N . SER A 1 93 ? 0.055 6.368 -2.671 1.00 95.88 93 SER A N 1
ATOM 736 C CA . SER A 1 93 ? -0.405 5.373 -1.695 1.00 95.88 93 SER A CA 1
ATOM 737 C C . SER A 1 93 ? 0.166 5.650 -0.300 1.00 95.88 93 SER A C 1
ATOM 739 O O . SER A 1 93 ? -0.510 5.440 0.705 1.00 95.88 93 SER A O 1
ATOM 741 N N . ALA A 1 94 ? 1.410 6.134 -0.212 1.00 95.62 94 ALA A N 1
ATOM 742 C CA . ALA A 1 94 ? 2.020 6.508 1.063 1.00 95.62 94 ALA A CA 1
ATOM 743 C C . ALA A 1 94 ? 1.345 7.749 1.664 1.00 95.62 94 ALA A C 1
ATOM 745 O O . ALA A 1 94 ? 1.100 7.792 2.871 1.00 95.62 94 ALA A O 1
ATOM 746 N N . LEU A 1 95 ? 1.002 8.733 0.827 1.00 96.19 95 LEU A N 1
ATOM 747 C CA . LEU A 1 95 ? 0.234 9.906 1.237 1.00 96.19 95 LEU A CA 1
ATOM 748 C C . LEU A 1 95 ? -1.175 9.518 1.707 1.00 96.19 95 LEU A C 1
ATOM 750 O O . LEU A 1 95 ? -1.608 9.964 2.766 1.00 96.19 95 LEU A O 1
ATOM 754 N N . GLU A 1 96 ? -1.869 8.663 0.957 1.00 96.25 96 GLU A N 1
ATOM 755 C CA . GLU A 1 96 ? -3.183 8.134 1.328 1.00 96.25 96 GLU A CA 1
ATOM 756 C C . GLU A 1 96 ? -3.127 7.426 2.687 1.00 96.25 96 GLU A C 1
ATOM 758 O O . GLU A 1 96 ? -3.911 7.743 3.583 1.00 96.25 96 GLU A O 1
ATOM 763 N N . ALA A 1 97 ? -2.151 6.535 2.886 1.00 95.50 97 ALA A N 1
ATOM 764 C CA . ALA A 1 97 ? -1.951 5.857 4.162 1.00 95.50 97 ALA A CA 1
ATOM 765 C C . ALA A 1 97 ? -1.687 6.853 5.304 1.00 95.50 97 ALA A C 1
ATOM 767 O O . ALA A 1 97 ? -2.267 6.716 6.380 1.00 95.50 97 ALA A O 1
ATOM 768 N N . ALA A 1 98 ? -0.866 7.882 5.075 1.00 95.75 98 ALA A N 1
ATOM 769 C CA . ALA A 1 98 ? -0.580 8.912 6.071 1.00 95.75 98 ALA A CA 1
ATOM 770 C C . ALA A 1 98 ? -1.819 9.745 6.448 1.00 95.75 98 ALA A C 1
ATOM 772 O O . ALA A 1 98 ? -1.969 10.116 7.612 1.00 95.75 98 ALA A O 1
ATOM 773 N N . LEU A 1 99 ? -2.717 10.014 5.495 1.00 96.88 99 LEU A N 1
ATOM 774 C CA . LEU A 1 99 ? -3.967 10.744 5.733 1.00 96.88 99 LEU A CA 1
ATOM 775 C C . LEU A 1 99 ? -5.032 9.883 6.426 1.00 96.88 99 LEU A C 1
ATOM 777 O O . LEU A 1 99 ? -5.752 10.375 7.295 1.00 96.88 99 LEU A O 1
ATOM 781 N N . LEU A 1 100 ? -5.130 8.599 6.072 1.00 96.81 100 LEU A N 1
ATOM 782 C CA . LEU A 1 100 ? -6.111 7.676 6.649 1.00 96.81 100 LEU A CA 1
ATOM 783 C C . LEU A 1 100 ? -5.712 7.169 8.036 1.00 96.81 100 LEU A C 1
ATOM 785 O O . LEU A 1 100 ? -6.586 6.867 8.845 1.00 96.81 100 LEU A O 1
ATOM 789 N N . LEU A 1 101 ? -4.416 7.081 8.339 1.00 96.44 101 LEU A N 1
ATOM 790 C CA . LEU A 1 101 ? -3.926 6.505 9.591 1.00 96.44 101 LEU A CA 1
ATOM 791 C C . LEU A 1 101 ? -4.452 7.230 10.848 1.00 96.44 101 LEU A C 1
ATOM 793 O O . LEU A 1 101 ? -4.941 6.541 11.744 1.00 96.44 101 LEU A O 1
ATOM 797 N N . PRO A 1 102 ? -4.472 8.576 10.934 1.00 96.25 102 PRO A N 1
ATOM 798 C CA . PRO A 1 102 ? -5.105 9.277 12.050 1.00 96.25 102 PRO A CA 1
ATOM 799 C C . PRO A 1 102 ? -6.598 8.958 12.194 1.00 96.25 102 PRO A C 1
ATOM 801 O O . PRO A 1 102 ? -7.057 8.705 13.305 1.00 96.25 102 PRO A O 1
ATOM 804 N N . ALA A 1 103 ? -7.346 8.921 11.085 1.00 96.25 103 ALA A N 1
ATOM 805 C CA . ALA A 1 103 ? -8.770 8.581 11.091 1.00 96.25 103 ALA A CA 1
ATOM 806 C C . ALA A 1 103 ? -9.018 7.121 11.514 1.00 96.25 103 ALA A C 1
ATOM 808 O O . ALA A 1 103 ? -9.940 6.831 12.272 1.00 96.25 103 ALA A O 1
ATOM 809 N N . ALA A 1 104 ? -8.169 6.189 11.081 1.00 97.00 104 ALA A N 1
ATOM 810 C CA . ALA A 1 104 ? -8.241 4.795 11.502 1.00 97.00 104 ALA A CA 1
ATOM 811 C C . ALA A 1 104 ? -7.962 4.644 13.007 1.00 97.00 104 ALA A C 1
ATOM 813 O O . ALA A 1 104 ? -8.663 3.902 13.695 1.00 97.00 104 ALA A O 1
ATOM 814 N N . ILE A 1 105 ? -6.977 5.380 13.535 1.00 97.50 105 ILE A N 1
ATOM 815 C CA . ILE A 1 105 ? -6.652 5.380 14.967 1.00 97.50 105 ILE A CA 1
ATOM 816 C C . ILE A 1 105 ? -7.812 5.947 15.787 1.00 97.50 105 ILE A C 1
ATOM 818 O O . ILE A 1 105 ? -8.186 5.345 16.793 1.00 97.50 105 ILE A O 1
ATOM 822 N N . THR A 1 106 ? -8.407 7.072 15.382 1.00 97.12 106 THR A N 1
ATOM 823 C CA . THR A 1 106 ? -9.541 7.651 16.119 1.00 97.12 106 THR A CA 1
ATOM 824 C C . THR A 1 106 ? -10.742 6.711 16.128 1.00 97.12 106 THR A C 1
ATOM 826 O O . THR A 1 106 ? -11.314 6.478 17.192 1.00 97.12 106 THR A O 1
ATOM 829 N N . LEU A 1 107 ? -11.076 6.094 14.990 1.00 97.75 107 LEU A N 1
ATOM 830 C CA . LEU A 1 107 ? -12.140 5.090 14.909 1.00 97.75 107 LEU A CA 1
ATOM 831 C C . LEU A 1 107 ? -11.861 3.873 15.798 1.00 97.75 107 LEU A C 1
ATOM 833 O O . LEU A 1 107 ? -12.765 3.400 16.483 1.00 97.75 107 LEU A O 1
ATOM 837 N N . LEU A 1 108 ? -10.617 3.386 15.833 1.00 97.75 108 LEU A N 1
ATOM 838 C CA . LEU A 1 108 ? -10.225 2.274 16.698 1.00 97.75 108 LEU A CA 1
ATOM 839 C C . LEU A 1 108 ? -10.382 2.630 18.182 1.00 97.75 108 LEU A C 1
ATOM 841 O O . LEU A 1 108 ? -10.912 1.833 18.956 1.00 97.75 108 LEU A O 1
ATOM 845 N N . VAL A 1 109 ? -9.948 3.826 18.582 1.00 97.62 109 VAL A N 1
ATOM 846 C CA . VAL A 1 109 ? -10.083 4.303 19.965 1.00 97.62 109 VAL A CA 1
ATOM 847 C C . VAL A 1 109 ? -11.554 4.407 20.361 1.00 97.62 109 VAL A C 1
ATOM 849 O O . VAL A 1 109 ? -11.929 3.931 21.433 1.00 97.62 109 VAL A O 1
ATOM 852 N N . GLU A 1 110 ? -12.400 4.983 19.507 1.00 97.00 110 GLU A N 1
ATOM 853 C CA . GLU A 1 110 ? -13.838 5.078 19.772 1.00 97.00 110 GLU A CA 1
ATOM 854 C C . GLU A 1 110 ? -14.507 3.701 19.823 1.00 97.00 110 GLU A C 1
ATOM 856 O O . GLU A 1 110 ? -15.300 3.443 20.728 1.00 97.00 110 GLU A O 1
ATOM 861 N N . LEU A 1 111 ? -14.126 2.769 18.946 1.00 97.25 111 LEU A N 1
ATOM 862 C CA . LEU A 1 111 ? -14.600 1.387 19.001 1.00 97.25 111 LEU A CA 1
ATOM 863 C C . LEU A 1 111 ? -14.249 0.726 20.340 1.00 97.25 111 LEU A C 1
ATOM 865 O O . LEU A 1 111 ? -15.119 0.144 20.985 1.00 97.25 111 LEU A O 1
ATOM 869 N N . VAL A 1 112 ? -13.000 0.847 20.799 1.00 97.06 112 VAL A N 1
ATOM 870 C CA . VAL A 1 112 ? -12.571 0.297 22.095 1.00 97.06 112 VAL A CA 1
ATOM 871 C C . VAL A 1 112 ? -13.357 0.925 23.248 1.00 97.06 112 VAL A C 1
ATOM 873 O O . VAL A 1 112 ? -13.809 0.208 24.142 1.00 97.06 112 VAL A O 1
ATOM 876 N N . ARG A 1 113 ? -13.583 2.246 23.224 1.00 95.75 113 ARG A N 1
ATOM 877 C CA . ARG A 1 113 ? -14.399 2.937 24.239 1.00 95.75 113 ARG A CA 1
ATOM 878 C C . ARG A 1 113 ? -15.844 2.448 24.241 1.00 95.75 113 ARG A C 1
ATOM 880 O O . ARG A 1 113 ? -16.404 2.234 25.315 1.00 95.75 113 ARG A O 1
ATOM 887 N N . LEU A 1 114 ? -16.444 2.259 23.068 1.00 95.62 114 LEU A N 1
ATOM 888 C CA . LEU A 1 114 ? -17.807 1.746 22.931 1.00 95.62 114 LEU A CA 1
ATOM 889 C C . LEU A 1 114 ? -17.921 0.310 23.444 1.00 95.62 114 LEU A C 1
ATOM 891 O O . LEU A 1 114 ? -18.851 0.011 24.186 1.00 95.62 114 LEU A O 1
ATOM 895 N N . LEU A 1 115 ? -16.957 -0.556 23.123 1.00 94.50 115 LEU A N 1
ATOM 896 C CA . LEU A 1 115 ? -16.925 -1.931 23.626 1.00 94.50 115 LEU A CA 1
ATOM 897 C C . LEU A 1 115 ? -16.751 -1.977 25.149 1.00 94.50 115 LEU A C 1
ATOM 899 O O . LEU A 1 115 ? -17.438 -2.746 25.819 1.00 94.50 115 LEU A O 1
ATOM 903 N N . ALA A 1 116 ? -15.888 -1.125 25.711 1.00 92.56 116 ALA A N 1
ATOM 904 C CA . ALA A 1 116 ? -15.707 -1.023 27.157 1.00 92.56 116 ALA A CA 1
ATOM 905 C C . ALA A 1 116 ? -16.994 -0.565 27.866 1.00 92.56 116 ALA A C 1
ATOM 907 O O . ALA A 1 116 ? -17.407 -1.190 28.840 1.00 92.56 116 ALA A O 1
ATOM 908 N N . ARG A 1 117 ? -17.667 0.470 27.340 1.00 91.06 117 ARG A N 1
ATOM 909 C CA . ARG A 1 117 ? -18.963 0.952 27.858 1.00 91.06 117 ARG A CA 1
ATOM 910 C C . ARG A 1 117 ? -20.082 -0.079 27.699 1.00 91.06 117 ARG A C 1
ATOM 912 O O . ARG A 1 117 ? -20.921 -0.220 28.580 1.00 91.06 117 ARG A O 1
ATOM 919 N N . GLY A 1 118 ? -20.102 -0.802 26.581 1.00 90.50 118 GLY A N 1
ATOM 920 C CA . GLY A 1 118 ? -21.070 -1.870 26.337 1.00 90.50 118 GLY A CA 1
ATOM 921 C C . GLY A 1 118 ? -20.904 -3.025 27.320 1.00 90.50 118 GLY A C 1
ATOM 922 O O . GLY A 1 118 ? -21.896 -3.556 27.811 1.00 90.50 118 GLY A O 1
ATOM 923 N N . LYS A 1 119 ? -19.658 -3.371 27.668 1.00 90.38 119 LYS A N 1
ATOM 924 C CA . LYS A 1 119 ? -19.369 -4.383 28.686 1.00 90.38 119 LYS A CA 1
ATOM 925 C C . LYS A 1 119 ? -19.873 -3.958 30.068 1.00 90.38 119 LYS A C 1
ATOM 927 O O . LYS A 1 119 ? -20.551 -4.752 30.712 1.00 90.38 119 LYS A O 1
ATOM 932 N N . THR A 1 120 ? -19.590 -2.729 30.505 1.00 85.31 120 THR A N 1
ATOM 933 C CA . THR A 1 120 ? -20.071 -2.240 31.810 1.00 85.31 120 THR A CA 1
ATOM 934 C C . THR A 1 120 ? -21.596 -2.173 31.853 1.00 85.31 120 THR A C 1
ATOM 936 O O . THR A 1 120 ? -22.191 -2.663 32.802 1.00 85.31 120 THR A O 1
ATOM 939 N N . ALA A 1 121 ? -22.246 -1.687 30.791 1.00 84.50 121 ALA A N 1
ATOM 940 C CA . ALA A 1 121 ? -23.709 -1.666 30.708 1.00 84.50 121 ALA A CA 1
ATOM 941 C C . ALA A 1 121 ? -24.326 -3.080 30.726 1.00 84.50 121 ALA A C 1
ATOM 943 O O . ALA A 1 121 ? -25.382 -3.304 31.316 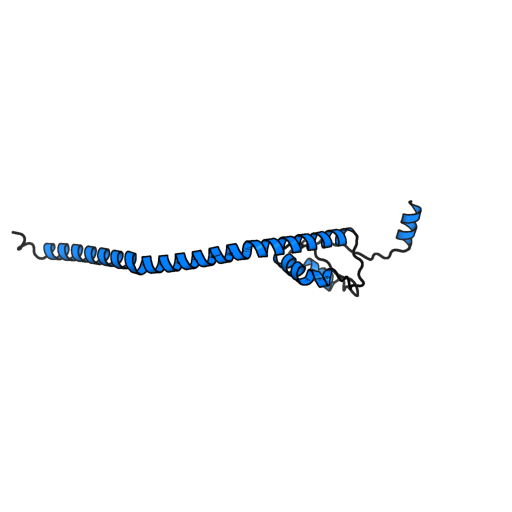1.00 84.50 121 ALA A O 1
ATOM 944 N N . LEU A 1 122 ? -23.664 -4.063 30.106 1.00 88.12 122 LEU A N 1
ATOM 945 C CA . LEU A 1 122 ? -24.089 -5.460 30.168 1.00 88.12 122 LEU A CA 1
ATOM 946 C C . LEU A 1 122 ? -23.998 -6.013 31.598 1.00 88.12 122 LEU A C 1
ATOM 948 O O . LEU A 1 122 ? -24.938 -6.656 32.065 1.00 88.12 122 LEU A O 1
ATOM 952 N N . GLU A 1 123 ? -22.884 -5.759 32.282 1.00 88.44 123 GLU A N 1
ATOM 953 C CA . GLU A 1 123 ? -22.635 -6.243 33.642 1.00 88.44 123 GLU A CA 1
ATOM 954 C C . GLU A 1 123 ? -23.534 -5.578 34.691 1.00 88.44 123 GLU A C 1
ATOM 956 O O . GLU A 1 123 ? -24.030 -6.270 35.579 1.00 88.44 123 GLU A O 1
ATOM 961 N N . GLU A 1 124 ? -23.769 -4.271 34.576 1.00 87.31 124 GLU A N 1
ATOM 962 C CA . GLU A 1 124 ? -24.501 -3.483 35.573 1.00 87.31 124 GLU A CA 1
ATOM 963 C C . GLU A 1 124 ? -26.020 -3.512 35.370 1.00 87.31 124 GLU A C 1
ATOM 965 O O . GLU A 1 124 ? -26.754 -3.645 36.345 1.00 87.31 124 GLU A O 1
ATOM 970 N N . ASP A 1 125 ? -26.515 -3.444 34.130 1.00 85.75 125 ASP A N 1
ATOM 971 C CA . ASP A 1 125 ? -27.959 -3.311 33.887 1.00 85.75 125 ASP A CA 1
ATOM 972 C C . ASP A 1 125 ? -28.614 -4.609 33.417 1.00 85.75 125 ASP A C 1
ATOM 974 O O . ASP A 1 125 ? -29.722 -4.950 33.836 1.00 85.75 125 ASP A O 1
ATOM 978 N N . LEU A 1 126 ? -27.968 -5.331 32.504 1.00 82.56 126 LEU A N 1
ATOM 979 C CA . LEU A 1 126 ? -28.598 -6.456 31.809 1.00 82.56 126 LEU A CA 1
ATOM 980 C C . LEU A 1 126 ? -28.497 -7.757 32.608 1.00 82.56 126 LEU A C 1
ATOM 982 O O . LEU A 1 126 ? -29.489 -8.480 32.715 1.00 82.56 126 LEU A O 1
ATOM 986 N N . ILE A 1 127 ? -27.334 -8.053 33.200 1.00 88.38 127 ILE A N 1
ATOM 987 C CA . ILE A 1 127 ? -27.150 -9.264 34.015 1.00 88.38 127 ILE A CA 1
ATOM 988 C C . ILE A 1 127 ? -28.052 -9.251 35.263 1.00 88.38 127 ILE A C 1
ATOM 990 O O . ILE A 1 127 ? -28.716 -10.266 35.500 1.00 88.38 127 ILE A O 1
ATOM 994 N N . PRO A 1 128 ? -28.139 -8.164 36.056 1.00 90.25 128 PRO A N 1
ATOM 995 C CA . PRO A 1 128 ? -28.989 -8.146 37.244 1.00 90.25 128 PRO A CA 1
ATOM 996 C C . PRO A 1 128 ? -30.472 -8.238 36.897 1.00 90.25 128 PRO A C 1
ATOM 998 O O . PRO A 1 128 ? -31.161 -9.080 37.464 1.00 90.25 128 PRO A O 1
ATOM 1001 N N . LYS A 1 129 ? -30.948 -7.497 35.885 1.00 89.75 129 LYS A N 1
ATOM 1002 C CA . LYS A 1 129 ? -32.341 -7.604 35.415 1.00 89.75 129 LYS A CA 1
ATOM 1003 C C . LYS A 1 129 ? -32.692 -9.013 34.942 1.00 89.75 129 LYS A C 1
ATOM 1005 O O . LYS A 1 129 ? -33.785 -9.505 35.216 1.00 89.75 129 LYS A O 1
ATOM 1010 N N . ALA A 1 130 ? -31.770 -9.687 34.253 1.00 88.88 130 ALA A N 1
ATOM 1011 C CA . ALA A 1 130 ? -31.969 -11.074 33.851 1.00 88.88 130 ALA A CA 1
ATOM 1012 C C . ALA A 1 130 ? -32.048 -12.015 35.066 1.00 88.88 130 ALA A C 1
ATOM 1014 O O . ALA A 1 130 ? -32.907 -12.897 35.096 1.00 88.88 130 ALA A O 1
ATOM 1015 N N . LYS A 1 131 ? -31.194 -11.820 36.081 1.00 92.12 131 LYS A N 1
ATOM 1016 C CA . LYS A 1 131 ? -31.245 -12.595 37.330 1.00 92.12 131 LYS A CA 1
ATOM 1017 C C . LYS A 1 131 ? -32.553 -12.376 38.083 1.00 92.12 131 LYS A C 1
ATOM 1019 O O . LYS A 1 131 ? -33.192 -13.359 38.443 1.00 92.12 131 LYS A O 1
ATOM 1024 N N . GLU A 1 132 ? -32.973 -11.127 38.265 1.00 91.44 132 GLU A N 1
ATOM 1025 C CA . GLU A 1 132 ? -34.230 -10.778 38.937 1.00 91.44 132 GLU A CA 1
ATOM 1026 C C . GLU A 1 132 ? -35.436 -11.405 38.229 1.00 91.44 132 GLU A C 1
ATOM 1028 O O . GLU A 1 132 ? -36.261 -12.046 38.877 1.00 91.44 132 GLU A O 1
ATOM 1033 N N . GLY A 1 133 ? -35.496 -11.330 36.894 1.00 91.88 133 GLY A N 1
ATOM 1034 C CA . GLY A 1 133 ? -36.572 -11.956 36.121 1.00 91.88 133 GLY A CA 1
ATOM 1035 C C . GLY A 1 133 ? -36.610 -13.484 36.258 1.00 91.88 133 GLY A C 1
ATOM 1036 O O . GLY A 1 133 ? -37.688 -14.078 36.343 1.00 91.88 133 GLY A O 1
ATOM 1037 N N . VAL A 1 134 ? -35.445 -14.139 36.327 1.00 90.25 134 VAL A N 1
ATOM 1038 C CA . VAL A 1 134 ? -35.358 -15.588 36.575 1.00 90.25 134 VAL A CA 1
ATOM 1039 C C . VAL A 1 134 ? -35.784 -15.929 38.004 1.00 90.25 134 VAL A C 1
ATOM 1041 O O . VAL A 1 134 ? -36.572 -16.857 38.195 1.00 90.25 134 VAL A O 1
ATOM 1044 N N . GLU A 1 135 ? -35.308 -15.190 39.008 1.00 91.88 135 GLU A N 1
ATOM 1045 C CA . GLU A 1 135 ? -35.695 -15.393 40.407 1.00 91.88 135 GLU A CA 1
ATOM 1046 C C . GLU A 1 135 ? -37.200 -15.214 40.614 1.00 91.88 135 GLU A C 1
ATOM 1048 O O . GLU A 1 135 ? -37.839 -16.028 41.289 1.00 91.88 135 GLU A O 1
ATOM 1053 N N . GLU A 1 136 ? -37.790 -14.188 40.004 1.00 92.12 136 GLU A N 1
ATOM 1054 C CA . GLU A 1 136 ? -39.222 -13.930 40.063 1.00 92.12 136 GLU A CA 1
ATOM 1055 C C . GLU A 1 136 ? -40.021 -15.061 39.402 1.00 92.12 136 GLU A C 1
ATOM 1057 O O . GLU A 1 136 ? -40.961 -15.593 40.004 1.00 92.12 136 GLU A O 1
ATOM 1062 N N . ALA A 1 137 ? -39.600 -15.526 38.222 1.00 90.31 137 ALA A N 1
ATOM 1063 C CA . ALA A 1 137 ? -40.223 -16.663 37.549 1.00 90.31 137 ALA A CA 1
ATOM 1064 C C . ALA A 1 137 ? -40.172 -17.944 38.402 1.00 90.31 137 ALA A C 1
ATOM 1066 O O . ALA A 1 137 ? -41.180 -18.649 38.535 1.00 90.31 137 ALA A O 1
ATOM 1067 N N . VAL A 1 138 ? -39.027 -18.235 39.030 1.00 91.56 138 VAL A N 1
ATOM 1068 C CA . VAL A 1 138 ? -38.871 -19.375 39.949 1.00 91.56 138 VAL A CA 1
ATOM 1069 C C . VAL A 1 138 ? -39.779 -19.219 41.171 1.00 91.56 138 VAL A C 1
ATOM 1071 O O . VAL A 1 138 ? -40.458 -20.177 41.551 1.00 91.56 138 VAL A O 1
ATOM 1074 N N . ARG A 1 139 ? -39.861 -18.020 41.761 1.00 91.31 139 ARG A N 1
ATOM 1075 C CA . ARG A 1 139 ? -40.710 -17.728 42.927 1.00 91.31 139 ARG A CA 1
ATOM 1076 C C . ARG A 1 139 ? -42.195 -17.919 42.613 1.00 91.31 139 ARG A C 1
ATOM 1078 O O . ARG A 1 139 ? -42.908 -18.541 43.401 1.00 91.31 139 ARG A O 1
ATOM 1085 N N . VAL A 1 140 ? -42.660 -17.456 41.452 1.00 92.12 140 VAL A N 1
ATOM 1086 C CA . VAL A 1 140 ? -44.045 -17.653 40.987 1.00 92.12 140 VAL A CA 1
ATOM 1087 C C . VAL A 1 140 ? -44.352 -19.140 40.789 1.00 92.12 140 VAL A C 1
ATOM 1089 O O . VAL A 1 140 ? -45.410 -19.614 41.207 1.00 92.12 140 VAL A O 1
ATOM 1092 N N . GLN A 1 141 ? -43.430 -19.905 40.200 1.00 88.12 141 GLN A N 1
ATOM 1093 C CA . GLN A 1 141 ? -43.594 -21.354 40.031 1.00 88.12 141 GLN A CA 1
ATOM 1094 C C . GLN A 1 141 ? -43.613 -22.096 41.374 1.00 88.12 141 GLN A C 1
ATOM 1096 O O . GLN A 1 141 ? -44.438 -22.989 41.577 1.00 88.12 141 GLN A O 1
ATOM 1101 N N . ALA A 1 142 ? -42.741 -21.717 42.310 1.00 87.88 142 ALA A N 1
ATOM 1102 C CA . ALA A 1 142 ? -42.710 -22.280 43.656 1.00 87.88 142 ALA A CA 1
ATOM 1103 C C . ALA A 1 142 ? -44.016 -22.002 44.418 1.00 87.88 142 ALA A C 1
ATOM 1105 O O . ALA A 1 142 ? -44.586 -22.928 44.997 1.00 87.88 142 ALA A O 1
ATOM 1106 N N . ARG A 1 143 ? -44.540 -20.769 44.341 1.00 85.94 143 ARG A N 1
ATOM 1107 C CA . ARG A 1 143 ? -45.834 -20.383 44.928 1.00 85.94 143 ARG A CA 1
ATOM 1108 C C . ARG A 1 143 ? -46.986 -21.213 44.354 1.00 85.94 143 ARG A C 1
ATOM 1110 O O . ARG A 1 143 ? -47.699 -21.854 45.119 1.00 85.94 143 ARG A O 1
ATOM 1117 N N . LYS A 1 144 ? -47.093 -21.321 43.023 1.00 87.62 144 LYS A N 1
ATOM 1118 C CA . LYS A 1 144 ? -48.112 -22.160 42.357 1.00 87.62 144 LYS A CA 1
ATOM 1119 C C . LYS A 1 144 ? -48.036 -23.631 42.780 1.00 87.62 144 LYS A C 1
ATOM 1121 O O . LYS A 1 144 ? -49.059 -24.292 42.945 1.00 87.62 144 LYS A O 1
ATOM 1126 N N . ARG A 1 145 ? -46.824 -24.173 42.957 1.00 85.25 145 ARG A N 1
ATOM 1127 C CA . ARG A 1 145 ? -46.624 -25.549 43.449 1.00 85.25 145 ARG A CA 1
ATOM 1128 C C . ARG A 1 145 ? -47.058 -25.716 44.904 1.00 85.25 145 ARG A C 1
ATOM 1130 O O . ARG A 1 145 ? -47.613 -26.760 45.238 1.00 85.25 145 ARG A O 1
ATOM 1137 N N . TRP A 1 146 ? -46.802 -24.724 45.754 1.00 81.75 146 TRP A N 1
ATOM 1138 C CA . TRP A 1 146 ? -47.189 -24.747 47.164 1.00 81.75 146 TRP A CA 1
ATOM 1139 C C . TRP A 1 146 ? -48.711 -24.641 47.342 1.00 81.75 146 TRP A C 1
ATOM 1141 O O . TRP A 1 146 ? -49.288 -25.471 48.038 1.00 81.75 146 TRP A O 1
ATOM 1151 N N . GLU A 1 147 ? -49.370 -23.731 46.616 1.00 84.19 147 GLU A N 1
ATOM 1152 C CA . GLU A 1 147 ? -50.839 -23.573 46.589 1.00 84.19 147 GLU A CA 1
ATOM 1153 C C . GLU A 1 147 ? -51.563 -24.833 46.084 1.00 84.19 147 GLU A C 1
ATOM 1155 O O . GLU A 1 147 ? -52.695 -25.120 46.477 1.00 84.19 147 GLU A O 1
ATOM 1160 N N . LYS A 1 148 ? -50.911 -25.616 45.214 1.00 83.12 148 LYS A N 1
ATOM 1161 C CA . LYS A 1 148 ? -51.415 -26.919 44.761 1.00 83.12 148 LYS A CA 1
ATOM 1162 C C . LYS A 1 148 ? -51.288 -28.013 45.832 1.00 83.12 148 LYS A C 1
ATOM 1164 O O . LYS A 1 148 ? -52.055 -28.968 45.791 1.00 83.12 148 LYS A O 1
ATOM 1169 N N . LYS A 1 149 ? -50.327 -27.896 46.757 1.00 80.75 149 LYS A N 1
ATOM 1170 C CA . LYS A 1 149 ? -50.120 -28.842 47.870 1.00 80.75 149 LYS A CA 1
ATOM 1171 C C . LYS A 1 149 ? -50.939 -28.506 49.121 1.00 80.75 149 LYS A C 1
ATOM 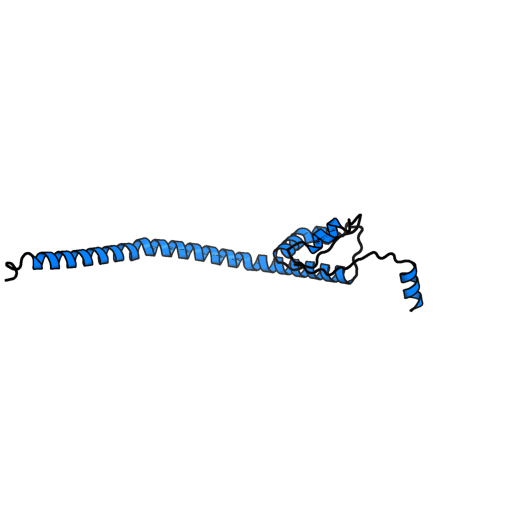1173 O O . LYS A 1 149 ? -51.284 -29.436 49.835 1.00 80.75 149 LYS A O 1
ATOM 1178 N N . HIS A 1 150 ? -51.260 -27.233 49.358 1.00 76.38 150 HIS A N 1
ATOM 1179 C CA . HIS A 1 150 ? -52.055 -26.774 50.507 1.00 76.38 150 HIS A CA 1
ATOM 1180 C C . HIS A 1 150 ? -53.348 -26.088 50.029 1.00 76.38 150 HIS A C 1
ATOM 1182 O O . HIS A 1 150 ? -53.425 -24.862 49.985 1.00 76.38 150 HIS A O 1
ATOM 1188 N N . PRO A 1 151 ? -54.360 -26.858 49.589 1.00 69.56 151 PRO A N 1
ATOM 1189 C CA . PRO A 1 151 ? -55.640 -26.306 49.146 1.00 69.56 151 PRO A CA 1
ATOM 1190 C C . PRO A 1 151 ? -56.546 -25.836 50.300 1.00 69.56 151 PRO A C 1
ATOM 1192 O O . PRO A 1 151 ? -57.482 -25.090 50.037 1.00 69.56 151 PRO A O 1
ATOM 1195 N N . GLU A 1 152 ? -56.268 -26.254 51.539 1.00 66.44 152 GLU A N 1
ATOM 1196 C CA . GLU A 1 152 ? -57.094 -26.023 52.740 1.00 66.44 152 GLU A CA 1
ATOM 1197 C C . GLU A 1 152 ? -57.020 -24.568 53.263 1.00 66.44 152 GLU A C 1
ATOM 1199 O O . GLU A 1 152 ? -58.002 -24.056 53.789 1.00 66.44 152 GLU A O 1
ATOM 1204 N N . ASP A 1 153 ? -55.897 -23.864 53.052 1.00 61.16 153 ASP A N 1
ATOM 1205 C CA . ASP A 1 153 ? -55.644 -22.491 53.546 1.00 61.16 153 ASP A CA 1
ATOM 1206 C C . ASP A 1 153 ? -56.170 -21.385 52.601 1.00 61.16 153 ASP A C 1
ATOM 1208 O O . ASP A 1 153 ? -55.760 -20.226 52.675 1.00 61.16 153 ASP A O 1
ATOM 1212 N N . ARG A 1 154 ? -57.025 -21.747 51.636 1.00 57.62 154 ARG A N 1
ATOM 1213 C CA . ARG A 1 154 ? -57.504 -20.849 50.569 1.00 57.62 154 ARG A CA 1
ATOM 1214 C C . ARG A 1 154 ? -58.809 -20.103 50.904 1.00 57.62 154 ARG A C 1
ATOM 1216 O O . ARG A 1 154 ? -59.311 -19.404 50.023 1.00 57.62 154 ARG A O 1
ATOM 1223 N N . ASN A 1 155 ? -59.330 -20.264 52.125 1.00 46.44 155 ASN A N 1
ATOM 1224 C CA . ASN A 1 155 ? -60.546 -19.620 52.646 1.00 46.44 155 ASN A CA 1
ATOM 1225 C C . ASN A 1 155 ? -60.231 -18.482 53.617 1.00 46.44 155 ASN A C 1
ATOM 1227 O O . ASN A 1 155 ? -59.384 -18.693 54.511 1.00 46.44 155 ASN A O 1
#